Protein AF-A0A919FUI4-F1 (afdb_monomer_lite)

Secondary structure (DSSP, 8-state):
-PPPEEE-TTT--EEEEEE-SSTTEEEE-S-BSSTT--PBPTTTT-EEE------S--------S---S--

Foldseek 3Di:
DAADWDQQPQPRDTAGFDDDPDPQKTAGAQAAPDPPDSHHDPSHRDIDGP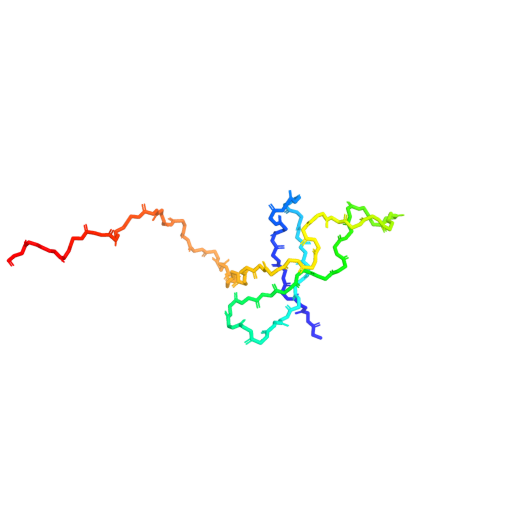DDPPDPDDDDDDDDDDDDDDD

Structure (mmCIF, N/CA/C/O backbone):
data_AF-A0A919FUI4-F1
#
_entry.id   AF-A0A919FUI4-F1
#
loop_
_atom_site.group_PDB
_atom_site.id
_atom_site.type_symbol
_atom_site.label_atom_id
_atom_site.label_alt_id
_atom_site.label_comp_id
_atom_site.label_asym_id
_atom_site.label_entity_id
_atom_site.label_seq_id
_atom_site.pdbx_PDB_ins_code
_atom_site.Cartn_x
_atom_site.Cartn_y
_atom_site.Cartn_z
_atom_site.occupancy
_atom_site.B_iso_or_equiv
_atom_site.auth_seq_id
_atom_site.auth_comp_id
_atom_site.auth_asym_i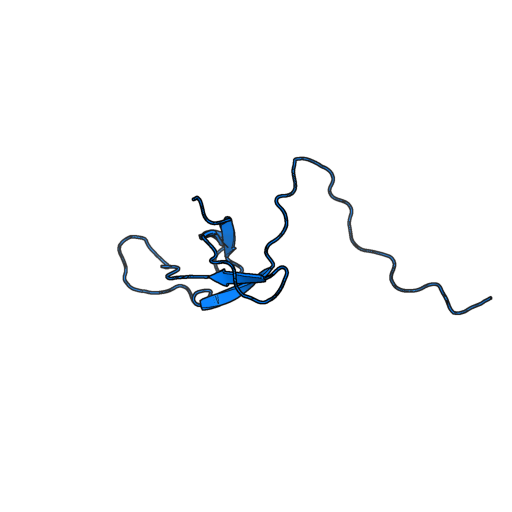d
_atom_site.auth_atom_id
_atom_site.pdbx_PDB_model_num
ATOM 1 N N . MET A 1 1 ? 0.687 20.036 -4.030 1.00 59.38 1 MET A N 1
ATOM 2 C CA . MET A 1 1 ? 0.631 18.759 -4.781 1.00 59.38 1 MET A CA 1
ATOM 3 C C . MET A 1 1 ? -0.127 17.722 -3.963 1.00 59.38 1 MET A C 1
ATOM 5 O O . MET A 1 1 ? 0.074 17.677 -2.756 1.00 59.38 1 MET A O 1
ATOM 9 N N . ARG A 1 2 ? -1.012 16.924 -4.574 1.00 75.50 2 ARG A N 1
ATOM 10 C CA . ARG A 1 2 ? -1.766 15.864 -3.879 1.00 75.50 2 ARG A CA 1
ATOM 11 C C . ARG A 1 2 ? -1.101 14.517 -4.151 1.00 75.50 2 ARG A C 1
ATOM 13 O O . ARG A 1 2 ? -0.966 14.143 -5.310 1.00 75.50 2 ARG A O 1
ATOM 20 N N . LEU A 1 3 ? -0.700 13.807 -3.097 1.00 81.56 3 LEU A N 1
ATOM 21 C CA . LEU A 1 3 ? -0.155 12.457 -3.238 1.00 81.56 3 LEU A CA 1
ATOM 22 C C . LEU A 1 3 ? -1.232 11.492 -3.766 1.00 81.56 3 LEU A C 1
ATOM 24 O O . LEU A 1 3 ? -2.399 11.615 -3.362 1.00 81.56 3 LEU A O 1
ATOM 28 N N . PRO A 1 4 ? -0.865 10.532 -4.636 1.00 85.62 4 PRO A N 1
ATOM 29 C CA . PRO A 1 4 ? -1.776 9.480 -5.059 1.00 85.62 4 PRO A CA 1
ATOM 30 C C . PRO A 1 4 ? -2.262 8.685 -3.847 1.00 85.62 4 PRO A C 1
ATOM 32 O O . PRO A 1 4 ? -1.555 8.542 -2.846 1.00 85.62 4 PRO A O 1
ATOM 35 N N . ARG A 1 5 ? -3.500 8.193 -3.932 1.00 88.31 5 ARG A N 1
ATOM 36 C CA . ARG A 1 5 ? -4.089 7.345 -2.900 1.00 88.31 5 ARG A CA 1
ATOM 37 C C . ARG A 1 5 ? -4.379 5.964 -3.451 1.00 88.31 5 ARG A C 1
ATOM 39 O O . ARG A 1 5 ? -4.967 5.850 -4.521 1.00 88.31 5 ARG A O 1
ATOM 46 N N . VAL A 1 6 ? -4.006 4.944 -2.692 1.00 88.69 6 VAL A N 1
ATOM 47 C CA . VAL A 1 6 ? -4.279 3.534 -2.999 1.00 88.69 6 VAL A CA 1
ATOM 48 C C . VAL A 1 6 ? -4.935 2.871 -1.787 1.00 88.69 6 VAL A C 1
ATOM 50 O O . VAL A 1 6 ? -4.758 3.356 -0.665 1.00 88.69 6 VAL A O 1
ATOM 53 N N . PRO A 1 7 ? -5.720 1.798 -1.964 1.00 90.75 7 PRO A N 1
ATOM 54 C CA . PRO A 1 7 ? -6.197 1.013 -0.833 1.00 90.75 7 PRO A CA 1
ATOM 55 C C . PRO A 1 7 ? -5.014 0.348 -0.116 1.00 90.75 7 PRO A C 1
ATOM 57 O O . PRO A 1 7 ? -4.154 -0.268 -0.745 1.00 90.75 7 PRO A O 1
ATOM 60 N N . CYS A 1 8 ? -4.956 0.468 1.211 1.00 89.62 8 CYS A N 1
ATOM 61 C CA . CYS A 1 8 ? -3.963 -0.234 2.015 1.00 89.62 8 CYS A CA 1
ATOM 62 C C . CYS A 1 8 ? -4.170 -1.752 1.869 1.00 89.62 8 CYS A C 1
ATOM 64 O O . CYS A 1 8 ? -5.278 -2.222 2.126 1.00 89.62 8 CYS A O 1
ATOM 66 N N . PRO A 1 9 ? -3.129 -2.546 1.556 1.00 87.06 9 PRO A N 1
ATOM 67 C CA . PRO A 1 9 ? -3.274 -3.993 1.374 1.00 87.06 9 PRO A CA 1
ATOM 68 C C . PRO A 1 9 ? -3.601 -4.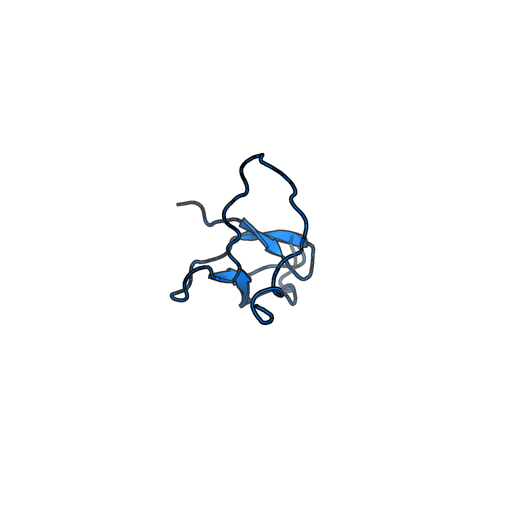747 2.672 1.00 87.06 9 PRO A C 1
ATOM 70 O O . PRO A 1 9 ? -3.887 -5.935 2.626 1.00 87.06 9 PRO A O 1
ATOM 73 N N . VAL A 1 10 ? -3.520 -4.080 3.831 1.00 91.94 10 VAL A N 1
ATOM 74 C CA . VAL A 1 10 ? -3.777 -4.688 5.144 1.00 91.94 10 VAL A CA 1
ATOM 75 C C . VAL A 1 10 ? -5.174 -4.348 5.657 1.00 91.94 10 VAL A C 1
ATOM 77 O O . VAL A 1 10 ? -5.903 -5.239 6.068 1.00 91.94 10 VAL A O 1
ATOM 80 N N . CYS A 1 11 ? -5.561 -3.069 5.653 1.00 91.38 11 CYS A N 1
ATOM 81 C CA . CYS A 1 11 ? -6.832 -2.627 6.244 1.00 91.38 11 CYS A CA 1
ATOM 82 C C . CYS A 1 11 ? -7.857 -2.106 5.220 1.00 91.38 11 CYS A C 1
ATOM 84 O O . CYS A 1 11 ? -8.933 -1.656 5.610 1.00 91.38 11 CYS A O 1
ATOM 86 N N . GLY A 1 12 ? -7.515 -2.078 3.927 1.00 89.81 12 GLY A N 1
ATOM 87 C CA . GLY A 1 12 ? -8.385 -1.628 2.833 1.00 89.81 12 GLY A CA 1
ATOM 88 C C . GLY A 1 12 ? -8.625 -0.115 2.747 1.00 89.81 12 GLY A C 1
ATOM 89 O O . GLY A 1 12 ? -9.174 0.362 1.757 1.00 89.81 12 GLY A O 1
ATOM 90 N N . ARG A 1 13 ? -8.208 0.674 3.747 1.00 90.19 13 ARG A N 1
ATOM 91 C CA . ARG A 1 13 ? -8.459 2.124 3.774 1.00 90.19 13 ARG A CA 1
ATOM 92 C C . ARG A 1 13 ? -7.650 2.866 2.706 1.00 90.19 13 ARG A C 1
ATOM 94 O O . ARG A 1 13 ? -6.503 2.496 2.456 1.00 90.19 13 AR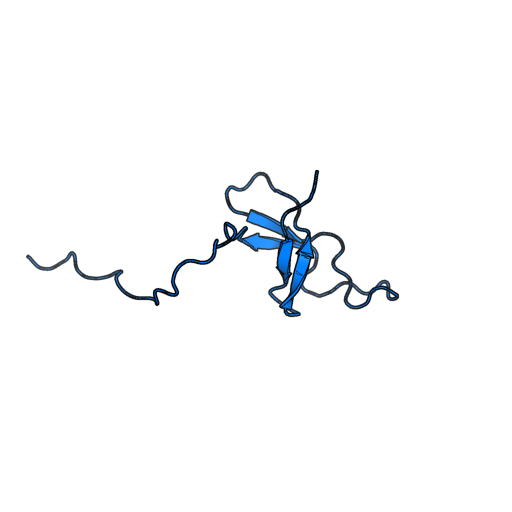G A O 1
ATOM 101 N N . PRO A 1 14 ? -8.194 3.946 2.117 1.00 90.06 14 PRO A N 1
ATOM 102 C CA . PRO A 1 14 ? -7.461 4.759 1.157 1.00 90.06 14 PRO A CA 1
ATOM 103 C C . PRO A 1 14 ? -6.343 5.537 1.859 1.00 90.06 14 PRO A C 1
ATOM 105 O O . PRO A 1 14 ? -6.600 6.391 2.712 1.00 90.06 14 PRO A O 1
ATOM 108 N N . ILE A 1 15 ? -5.102 5.269 1.468 1.00 89.94 15 ILE A N 1
ATOM 109 C CA . ILE A 1 15 ? -3.892 5.843 2.064 1.00 89.94 15 ILE A CA 1
ATOM 110 C C . ILE A 1 15 ? -3.108 6.636 1.033 1.00 89.94 15 ILE A C 1
ATOM 112 O O . ILE A 1 15 ? -3.048 6.257 -0.133 1.00 89.94 15 ILE A O 1
ATOM 116 N N . ALA A 1 16 ? -2.515 7.748 1.461 1.00 89.19 16 ALA A N 1
ATOM 117 C CA . ALA A 1 16 ? -1.587 8.491 0.622 1.00 89.19 16 ALA A CA 1
ATOM 118 C C . ALA A 1 16 ? -0.271 7.716 0.511 1.00 89.19 16 ALA A C 1
ATOM 120 O O . ALA A 1 16 ? 0.226 7.189 1.509 1.00 89.19 16 ALA A O 1
ATOM 121 N N . VAL A 1 17 ? 0.282 7.663 -0.695 1.00 92.25 17 VAL A N 1
ATOM 122 C CA . VAL A 1 17 ? 1.555 6.997 -0.958 1.00 92.25 17 VAL A CA 1
ATOM 123 C C . VAL A 1 17 ? 2.553 7.976 -1.548 1.00 92.25 17 VAL A C 1
ATOM 125 O O . VAL A 1 17 ? 2.237 8.735 -2.465 1.00 92.25 17 VAL A O 1
ATOM 128 N N . ALA A 1 18 ? 3.754 7.977 -0.978 1.00 91.06 18 ALA A N 1
ATOM 129 C CA . ALA A 1 18 ? 4.863 8.775 -1.468 1.00 91.06 18 ALA A CA 1
ATOM 130 C C . ALA A 1 18 ? 5.501 8.071 -2.676 1.00 91.06 18 ALA A C 1
ATOM 132 O O . ALA A 1 18 ? 5.680 6.851 -2.627 1.00 91.06 18 ALA A O 1
ATOM 133 N N . PRO A 1 19 ? 5.838 8.793 -3.755 1.00 87.00 19 PRO A N 1
ATOM 134 C CA . PRO A 1 19 ? 6.603 8.212 -4.850 1.00 87.00 19 PRO A CA 1
ATOM 135 C C . PRO A 1 19 ? 7.974 7.743 -4.346 1.00 87.00 19 PRO A C 1
ATOM 137 O O . PRO A 1 19 ? 8.567 8.368 -3.467 1.00 87.00 19 PRO A O 1
ATOM 140 N N . VAL A 1 20 ? 8.463 6.639 -4.903 1.00 89.69 20 VAL A N 1
ATOM 141 C CA . VAL A 1 20 ? 9.825 6.135 -4.679 1.00 89.69 20 VAL A CA 1
ATOM 142 C C . VAL A 1 20 ? 10.564 6.069 -6.014 1.00 89.69 20 VAL A C 1
ATOM 144 O O . VAL A 1 20 ? 9.936 6.133 -7.067 1.00 89.69 20 VAL A O 1
ATOM 147 N N . GLU A 1 21 ? 11.888 5.915 -5.984 1.00 88.56 21 GLU A N 1
ATOM 148 C CA . GLU A 1 21 ? 12.711 5.830 -7.204 1.00 88.56 21 GLU A CA 1
ATOM 149 C C . GLU A 1 21 ? 12.323 4.650 -8.111 1.00 88.56 21 GLU A C 1
ATOM 151 O O . GLU A 1 21 ? 12.483 4.708 -9.327 1.00 88.56 21 GLU A O 1
ATOM 156 N N . ALA A 1 22 ? 11.773 3.580 -7.531 1.00 84.88 22 ALA A N 1
ATOM 157 C CA . ALA A 1 22 ? 11.322 2.418 -8.281 1.00 84.88 22 ALA A CA 1
ATOM 158 C C . ALA A 1 22 ? 10.033 2.716 -9.067 1.00 84.88 22 ALA A C 1
ATOM 160 O O . ALA A 1 22 ? 8.987 3.035 -8.493 1.00 84.88 22 ALA A O 1
ATOM 161 N N . ILE A 1 23 ? 10.105 2.540 -10.388 1.00 84.94 23 ILE A N 1
ATOM 162 C CA . ILE A 1 23 ? 8.993 2.771 -11.315 1.00 84.94 23 ILE A CA 1
ATOM 163 C C . ILE A 1 23 ? 7.770 1.942 -10.905 1.00 84.94 23 ILE A C 1
ATOM 165 O O . ILE A 1 23 ? 7.863 0.745 -10.640 1.00 84.94 23 ILE A O 1
ATOM 169 N N . GLY A 1 24 ? 6.604 2.591 -10.876 1.00 86.69 24 GLY A N 1
ATOM 170 C CA . GLY A 1 24 ? 5.325 1.936 -10.590 1.00 86.69 24 GLY A CA 1
ATOM 171 C C . GLY A 1 24 ? 5.093 1.597 -9.115 1.00 86.69 24 GLY A C 1
ATOM 172 O O . GLY A 1 24 ? 4.068 0.996 -8.796 1.00 86.69 24 GLY A O 1
ATOM 173 N N . LEU A 1 25 ? 5.992 1.996 -8.211 1.00 88.75 25 LEU A N 1
ATOM 174 C CA . LEU A 1 25 ? 5.855 1.780 -6.773 1.00 88.75 25 LEU A CA 1
ATOM 175 C C . LEU A 1 25 ? 5.707 3.096 -6.007 1.00 88.75 25 LEU A C 1
ATOM 177 O O . LEU A 1 25 ? 6.182 4.154 -6.415 1.00 88.75 25 LEU A O 1
ATOM 181 N N . GLY A 1 26 ? 5.051 3.003 -4.854 1.00 91.94 26 GLY A N 1
ATOM 182 C CA . GLY A 1 26 ? 4.994 4.053 -3.845 1.00 91.94 26 GLY A CA 1
ATOM 183 C C . GLY A 1 26 ? 5.168 3.470 -2.447 1.00 91.94 26 GLY A C 1
ATOM 184 O O . GLY A 1 26 ? 4.954 2.277 -2.231 1.00 91.94 26 GLY A O 1
ATOM 185 N N . ALA A 1 27 ? 5.566 4.298 -1.489 1.00 92.19 27 ALA A N 1
ATOM 186 C CA . ALA A 1 27 ? 5.685 3.923 -0.087 1.00 92.19 27 ALA A CA 1
ATOM 187 C C . ALA A 1 27 ? 4.469 4.407 0.707 1.00 92.19 27 ALA A C 1
ATOM 189 O O . ALA A 1 27 ? 4.056 5.564 0.592 1.00 92.19 27 ALA A O 1
ATOM 190 N N . VAL A 1 28 ? 3.916 3.534 1.546 1.00 91.38 28 VAL A N 1
ATOM 191 C CA . VAL A 1 28 ? 2.926 3.918 2.558 1.00 91.38 28 VAL A CA 1
ATOM 192 C C . VAL A 1 28 ? 3.630 4.698 3.663 1.00 91.38 28 VAL A C 1
ATOM 194 O O . VAL A 1 28 ? 4.523 4.160 4.310 1.00 91.38 28 VAL A O 1
ATOM 197 N N . VAL A 1 29 ? 3.224 5.941 3.919 1.00 88.44 29 VAL A N 1
ATOM 198 C CA . VAL A 1 29 ? 3.861 6.791 4.940 1.00 88.44 29 VAL A CA 1
ATOM 199 C C . VAL A 1 29 ? 2.881 7.079 6.074 1.00 88.44 29 VAL A C 1
ATOM 201 O O . VAL A 1 29 ? 1.738 7.442 5.810 1.00 88.44 29 VAL A O 1
ATOM 204 N N . ASP A 1 30 ? 3.337 6.900 7.320 1.00 87.81 30 ASP A N 1
ATOM 205 C CA . ASP A 1 30 ? 2.613 7.222 8.567 1.00 87.81 30 ASP A CA 1
ATOM 206 C C . ASP A 1 30 ? 1.138 6.764 8.570 1.00 87.81 30 ASP A C 1
ATOM 208 O O . ASP A 1 30 ? 0.215 7.485 8.960 1.00 87.81 30 ASP A O 1
ATOM 212 N N . HIS A 1 31 ? 0.878 5.546 8.079 1.00 92.81 31 HIS A N 1
ATOM 213 C CA . HIS A 1 31 ? -0.488 5.044 8.026 1.00 92.81 31 HIS A CA 1
ATOM 214 C C . HIS A 1 31 ? -0.938 4.574 9.410 1.00 92.81 31 HIS A C 1
ATOM 216 O O . HIS A 1 31 ? -0.573 3.489 9.858 1.00 92.81 31 HIS A O 1
ATOM 222 N N . LYS A 1 32 ? -1.769 5.381 10.068 1.00 93.81 32 LYS A N 1
ATOM 223 C CA . LYS A 1 32 ? -2.343 5.087 11.389 1.00 93.81 32 LYS A CA 1
ATOM 224 C C . LYS A 1 32 ? -3.571 4.181 11.297 1.00 93.81 32 LYS A C 1
ATOM 226 O O . LYS A 1 32 ? -4.391 4.324 10.386 1.00 93.81 32 LYS A O 1
ATOM 231 N N . GLN A 1 33 ? -3.724 3.282 12.273 1.00 90.81 33 GLN A N 1
ATOM 232 C CA . GLN A 1 33 ? -4.926 2.446 12.409 1.00 90.81 33 GLN A CA 1
ATOM 233 C C . GLN A 1 33 ? -6.163 3.274 12.760 1.00 90.81 33 GLN A C 1
ATOM 235 O O . GLN A 1 33 ? -7.262 2.968 12.311 1.00 90.81 33 GLN A O 1
ATOM 240 N N . GLU A 1 34 ? -5.998 4.350 13.525 1.00 88.06 34 GLU A N 1
ATOM 241 C CA . GLU A 1 34 ? -7.064 5.274 13.907 1.00 88.06 34 GLU A CA 1
ATOM 242 C C . GLU A 1 34 ? -6.507 6.695 13.951 1.00 88.06 34 GLU A C 1
ATOM 244 O O . GLU A 1 34 ? -5.364 6.904 14.350 1.00 88.06 34 GLU A O 1
ATOM 249 N N . SER A 1 35 ? -7.315 7.694 13.594 1.00 83.88 35 SER A N 1
ATOM 250 C CA . SER A 1 35 ? -6.866 9.092 13.525 1.00 83.88 35 SER A CA 1
ATOM 251 C C . SER A 1 35 ? -6.366 9.647 14.864 1.00 83.88 35 SER A C 1
ATOM 253 O O . SER A 1 35 ? -5.538 10.551 14.871 1.00 83.88 35 SER A O 1
ATOM 255 N N . ARG A 1 36 ? -6.869 9.116 15.989 1.00 88.44 36 ARG A N 1
ATOM 256 C CA . ARG A 1 36 ? -6.541 9.571 17.353 1.00 88.44 36 ARG A CA 1
ATOM 257 C C . ARG A 1 36 ? -5.535 8.677 18.085 1.00 88.44 36 ARG A C 1
ATOM 259 O O . ARG A 1 36 ? -5.223 8.956 19.237 1.00 88.44 36 ARG A O 1
ATOM 266 N N . ARG A 1 37 ? -5.033 7.609 17.454 1.00 86.94 37 ARG A N 1
ATOM 267 C CA . ARG A 1 37 ? -4.046 6.700 18.060 1.00 86.94 37 ARG A CA 1
ATOM 268 C C . ARG A 1 37 ? -2.720 6.788 17.314 1.00 86.94 37 ARG A C 1
ATOM 270 O O . ARG A 1 37 ? -2.695 6.814 16.088 1.00 86.94 37 ARG A O 1
ATOM 277 N N . LEU A 1 38 ? -1.610 6.750 18.048 1.00 88.44 38 LEU A N 1
ATOM 278 C CA . LEU A 1 38 ? -0.253 6.680 17.484 1.00 88.44 38 LEU A CA 1
ATOM 279 C C . LEU A 1 38 ? 0.167 5.241 17.145 1.00 88.44 38 LEU A C 1
ATOM 281 O O . LEU A 1 38 ? 1.342 4.896 17.191 1.00 88.44 38 LEU A O 1
ATOM 285 N N . VAL A 1 39 ? -0.801 4.387 16.812 1.00 93.12 39 VAL A N 1
ATOM 286 C CA . VAL A 1 39 ? -0.546 3.001 16.422 1.00 93.12 39 VAL A CA 1
ATOM 287 C C . VAL A 1 39 ? -0.589 2.917 14.907 1.00 93.12 39 VAL A C 1
ATOM 289 O O . VAL A 1 39 ? -1.621 3.179 14.278 1.00 93.12 39 VAL A O 1
ATOM 292 N N . LEU A 1 40 ? 0.544 2.547 14.317 1.00 93.56 40 LEU A N 1
ATOM 293 C CA . LEU A 1 40 ? 0.650 2.349 12.881 1.00 93.56 40 LEU A CA 1
ATOM 294 C C . LEU A 1 40 ? -0.059 1.062 12.455 1.00 93.56 40 LEU A C 1
ATOM 296 O O . LEU A 1 40 ? -0.092 0.049 13.159 1.00 93.56 40 LEU A O 1
ATOM 300 N N . CYS A 1 41 ? -0.658 1.110 11.274 1.00 94.12 41 CYS A N 1
ATOM 301 C CA . CYS A 1 41 ? -1.121 -0.073 10.578 1.00 94.12 41 CYS A CA 1
ATOM 302 C C . CYS A 1 41 ? 0.099 -0.928 10.200 1.00 94.12 41 CYS A C 1
ATOM 304 O O . CYS A 1 41 ? 1.103 -0.363 9.760 1.00 94.12 41 CYS A O 1
ATOM 306 N N . PRO A 1 42 ? 0.012 -2.269 10.251 1.00 93.25 42 PRO A N 1
ATOM 307 C CA . PRO A 1 42 ? 1.074 -3.148 9.748 1.00 93.25 42 PRO A CA 1
ATOM 308 C C . PRO A 1 42 ? 1.430 -2.911 8.269 1.00 93.25 42 PRO A C 1
ATOM 310 O O . PRO A 1 42 ? 2.481 -3.326 7.795 1.00 93.25 42 PRO A O 1
ATOM 313 N N . GLY A 1 43 ? 0.545 -2.247 7.516 1.00 90.94 43 GLY A N 1
ATOM 314 C CA . GLY A 1 43 ? 0.801 -1.810 6.146 1.00 90.94 43 GLY A CA 1
ATOM 315 C C . GLY A 1 43 ? 1.698 -0.573 6.021 1.00 90.94 43 GLY A C 1
ATOM 316 O O . GLY A 1 43 ? 2.077 -0.230 4.903 1.00 90.94 43 GLY A O 1
ATOM 317 N N . SER A 1 44 ? 2.015 0.111 7.123 1.00 91.25 44 SER A N 1
ATOM 318 C CA . SER A 1 44 ? 2.867 1.302 7.124 1.00 91.25 44 SER A CA 1
ATOM 319 C C . SER A 1 44 ? 4.287 0.970 6.664 1.00 91.25 44 SER A C 1
ATOM 321 O O . SER A 1 44 ? 4.783 -0.129 6.897 1.00 91.25 44 SER A O 1
ATOM 323 N N . MET A 1 45 ? 4.932 1.917 5.982 1.00 89.25 45 MET A N 1
ATOM 324 C CA . MET A 1 45 ? 6.276 1.804 5.393 1.00 89.25 45 MET A CA 1
ATOM 325 C C . MET A 1 45 ? 6.446 0.713 4.326 1.00 89.25 45 MET A C 1
ATOM 327 O O . MET A 1 45 ? 7.542 0.537 3.794 1.00 89.25 45 MET A O 1
ATOM 331 N N . ARG A 1 46 ? 5.381 -0.006 3.951 1.00 90.94 46 ARG A N 1
ATOM 332 C CA . ARG A 1 46 ? 5.447 -0.988 2.865 1.00 90.94 46 ARG A CA 1
ATOM 333 C C . ARG A 1 46 ? 5.466 -0.288 1.512 1.00 90.94 46 ARG A C 1
ATOM 335 O O . ARG A 1 46 ? 4.806 0.732 1.308 1.00 90.94 46 ARG A O 1
ATOM 342 N N . ARG A 1 47 ? 6.193 -0.880 0.565 1.00 91.31 47 ARG A N 1
ATOM 343 C CA . ARG A 1 47 ? 6.087 -0.528 -0.852 1.00 91.31 47 ARG A CA 1
ATOM 344 C C . ARG A 1 47 ? 4.832 -1.169 -1.426 1.00 91.31 47 ARG A C 1
ATOM 346 O O . ARG A 1 47 ? 4.561 -2.341 -1.164 1.00 91.31 47 ARG A O 1
ATOM 353 N N . VAL A 1 48 ? 4.076 -0.398 -2.191 1.00 90.31 48 VAL A N 1
ATOM 354 C CA . VAL A 1 48 ? 2.831 -0.831 -2.821 1.00 90.31 48 VAL A CA 1
ATOM 355 C C . VAL A 1 48 ? 2.804 -0.397 -4.286 1.00 90.31 48 VAL A C 1
ATOM 357 O O . VAL A 1 48 ? 3.369 0.650 -4.617 1.00 90.31 48 VAL A O 1
ATOM 360 N N . PRO A 1 49 ? 2.155 -1.171 -5.170 1.00 88.50 49 PRO A N 1
ATOM 361 C CA . PRO A 1 49 ? 1.952 -0.763 -6.550 1.00 88.50 49 PRO A CA 1
ATOM 362 C C . PRO A 1 49 ? 1.137 0.528 -6.626 1.00 88.50 49 PRO A C 1
ATOM 364 O O . PRO A 1 49 ? 0.059 0.638 -6.038 1.00 88.50 49 PRO A O 1
ATOM 367 N N . LEU A 1 50 ? 1.628 1.495 -7.394 1.00 84.50 50 LEU A N 1
ATOM 368 C CA . LEU A 1 50 ? 0.827 2.622 -7.845 1.00 84.50 50 LEU A CA 1
ATOM 369 C C . LEU A 1 50 ? -0.039 2.112 -8.993 1.00 84.50 50 LEU A C 1
ATOM 371 O O . LEU A 1 50 ? 0.335 2.216 -10.160 1.00 84.50 50 LEU A O 1
ATOM 375 N N . THR A 1 51 ? -1.194 1.518 -8.687 1.00 69.38 51 THR A N 1
ATOM 376 C CA . THR A 1 51 ? -2.188 1.279 -9.736 1.00 69.38 51 THR A CA 1
ATOM 377 C C . THR A 1 51 ? -2.518 2.630 -10.355 1.00 69.38 51 THR A C 1
ATOM 379 O O . THR A 1 51 ? -3.000 3.527 -9.657 1.00 69.38 51 THR A O 1
ATOM 382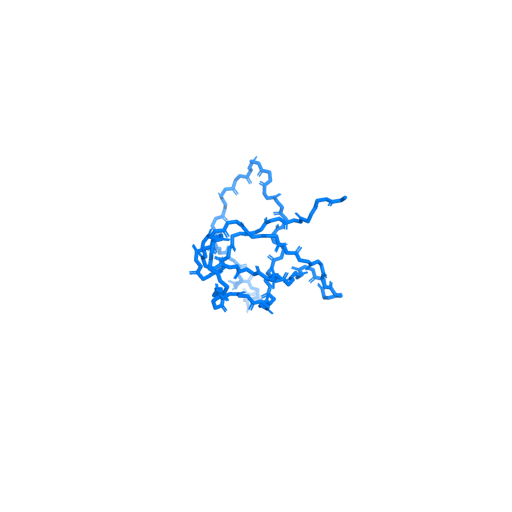 N N . ARG A 1 52 ? -2.241 2.787 -11.656 1.00 53.53 52 ARG A N 1
ATOM 383 C CA . ARG A 1 52 ? -2.760 3.905 -12.451 1.00 53.53 52 ARG A CA 1
ATOM 384 C C . ARG A 1 52 ? -4.254 4.010 -12.123 1.00 53.53 52 ARG A C 1
ATOM 386 O O . ARG A 1 52 ? -4.902 2.960 -12.114 1.00 53.53 52 ARG A O 1
ATOM 393 N N . PRO A 1 53 ? -4.798 5.195 -11.787 1.00 45.53 53 PRO A N 1
ATOM 394 C CA . PRO A 1 53 ? -6.221 5.310 -11.519 1.00 45.53 53 PRO A CA 1
ATOM 395 C C . PRO A 1 53 ? -6.942 4.740 -12.733 1.00 45.53 53 PRO A C 1
ATOM 397 O O . PRO A 1 53 ? -6.806 5.261 -13.842 1.00 45.53 53 PRO A O 1
ATOM 400 N N . GLN A 1 54 ? -7.632 3.618 -12.530 1.00 42.59 54 GLN A N 1
ATOM 401 C CA . GLN A 1 54 ? -8.598 3.150 -13.496 1.00 42.59 54 GLN A CA 1
ATOM 402 C C . GLN A 1 54 ? -9.644 4.260 -13.537 1.00 42.59 54 GLN A C 1
ATOM 404 O O . GLN A 1 54 ? -10.417 4.446 -12.597 1.00 42.59 54 GLN A O 1
ATOM 409 N N . GLY A 1 55 ? -9.612 5.050 -14.612 1.00 41.59 55 GLY A N 1
ATOM 410 C CA . GLY A 1 55 ? -10.821 5.712 -15.072 1.00 41.59 55 GLY A CA 1
ATOM 411 C C . GLY A 1 55 ? -11.927 4.660 -15.224 1.00 41.59 55 GLY A C 1
ATOM 412 O O . GLY A 1 55 ? -11.635 3.462 -15.289 1.00 41.59 55 GLY A O 1
ATOM 413 N N . PRO A 1 56 ? -13.201 5.066 -15.248 1.00 45.09 56 PRO A N 1
ATOM 414 C CA . PRO A 1 56 ? -14.296 4.113 -15.350 1.00 45.09 56 PRO A CA 1
ATOM 415 C C . PRO A 1 56 ? -14.169 3.378 -16.692 1.00 45.09 56 PRO A C 1
ATOM 417 O O . PRO A 1 56 ? -14.400 3.961 -17.746 1.00 45.09 56 PRO A O 1
ATOM 420 N N . GLY A 1 57 ? -13.725 2.120 -16.672 1.00 43.69 57 GLY A N 1
ATOM 421 C CA . GLY A 1 57 ? -13.376 1.425 -17.906 1.00 43.69 57 GLY A CA 1
ATOM 422 C C . GLY A 1 57 ? -12.907 -0.008 -17.699 1.00 43.69 57 GLY A C 1
ATOM 423 O O . GLY A 1 57 ? -11.715 -0.275 -17.735 1.00 43.69 57 GLY A O 1
ATOM 424 N N . ARG A 1 58 ? -13.891 -0.908 -17.596 1.00 41.69 58 ARG A N 1
ATOM 425 C CA . ARG A 1 58 ? -13.828 -2.357 -17.867 1.00 41.69 58 ARG A CA 1
ATOM 426 C C . ARG A 1 58 ? -12.991 -3.234 -16.926 1.00 41.69 58 ARG A C 1
ATOM 428 O O . ARG A 1 58 ? -11.782 -3.376 -17.054 1.00 41.69 58 ARG A O 1
ATOM 435 N N . ALA A 1 59 ? -13.724 -3.984 -16.105 1.00 49.69 59 ALA A N 1
ATOM 436 C CA . ALA A 1 59 ? -13.311 -5.298 -15.634 1.00 49.69 59 ALA A CA 1
ATOM 437 C C . ALA A 1 59 ? -13.049 -6.228 -16.838 1.00 49.69 59 ALA A C 1
ATOM 439 O O . ALA A 1 59 ? -13.974 -6.583 -17.567 1.00 49.69 59 ALA A O 1
ATOM 440 N N . GLY A 1 60 ? -11.790 -6.605 -17.048 1.00 36.66 60 GLY A N 1
ATOM 441 C CA . GLY A 1 60 ? -11.382 -7.736 -17.879 1.00 36.66 60 GLY A CA 1
ATOM 442 C C . GLY A 1 60 ? -10.537 -8.660 -17.010 1.00 36.66 60 GLY A C 1
ATOM 443 O O . GLY A 1 60 ? -9.502 -8.238 -16.503 1.00 36.66 60 GLY A O 1
ATOM 444 N N . GLY A 1 61 ? -11.046 -9.865 -16.751 1.00 39.78 61 GLY A N 1
ATOM 445 C CA . GLY A 1 61 ? -10.432 -10.865 -15.876 1.00 39.78 61 GLY A CA 1
ATOM 446 C C . GLY A 1 61 ? -9.129 -11.484 -16.417 1.00 39.78 61 GLY A C 1
ATOM 447 O O . GLY A 1 61 ? -8.633 -11.080 -17.468 1.00 39.78 61 GLY A O 1
ATOM 448 N N . PRO A 1 62 ? -8.558 -12.464 -15.692 1.00 51.00 62 PRO A N 1
ATOM 449 C CA . PRO A 1 62 ? -7.207 -12.966 -15.916 1.00 51.00 62 PRO A CA 1
ATOM 450 C C . PRO A 1 62 ? -7.197 -14.211 -16.813 1.00 51.00 62 PRO A C 1
ATOM 452 O O . PRO A 1 62 ? -7.673 -15.247 -16.375 1.00 51.00 62 PRO A O 1
ATOM 455 N N . THR A 1 63 ? -6.602 -14.152 -18.011 1.00 48.59 63 THR A N 1
ATOM 456 C CA . THR A 1 63 ? -6.049 -15.338 -18.710 1.00 48.59 63 THR A CA 1
ATOM 457 C C . THR A 1 63 ? -5.346 -14.936 -20.006 1.00 48.59 63 THR A C 1
ATOM 459 O O . THR A 1 63 ? -5.985 -14.326 -20.854 1.00 48.59 63 THR A O 1
ATOM 462 N N . ALA A 1 64 ? -4.065 -15.306 -20.145 1.00 41.34 64 ALA A N 1
ATOM 463 C CA . ALA A 1 64 ? -3.389 -15.760 -21.378 1.00 41.34 64 ALA A CA 1
ATOM 464 C C . ALA A 1 64 ? -1.865 -15.528 -21.284 1.00 41.34 64 ALA A C 1
ATOM 466 O O . ALA A 1 64 ? -1.285 -14.733 -22.015 1.00 41.34 64 ALA A O 1
ATOM 467 N N . VAL A 1 65 ? -1.200 -16.242 -20.373 1.00 49.12 65 VAL A N 1
ATOM 468 C CA . VAL A 1 65 ? 0.238 -16.531 -20.492 1.00 49.12 65 VAL A CA 1
ATOM 469 C C . VAL A 1 65 ? 0.354 -18.049 -20.580 1.00 49.12 65 VAL A C 1
ATOM 471 O O . VAL A 1 65 ? 0.501 -18.695 -19.548 1.00 49.12 65 VAL A O 1
ATOM 474 N N . GLN A 1 66 ? 0.153 -18.600 -21.785 1.00 44.16 66 GLN A N 1
ATOM 475 C CA . GLN A 1 66 ? 0.630 -19.912 -22.274 1.00 44.16 66 GLN A CA 1
ATOM 476 C C . GLN A 1 66 ? -0.130 -20.313 -23.550 1.00 44.16 66 GLN A C 1
ATOM 478 O O . GLN A 1 66 ? -1.180 -20.937 -23.471 1.00 44.16 66 GLN A O 1
ATOM 483 N N . GLN A 1 67 ? 0.404 -19.949 -24.718 1.00 42.88 67 GLN A N 1
ATOM 484 C CA . GLN A 1 67 ? 0.264 -20.694 -25.980 1.00 42.88 67 GLN A CA 1
ATOM 485 C C . GLN A 1 67 ? 1.204 -20.058 -27.011 1.00 42.88 67 GLN A C 1
ATOM 487 O O . GLN A 1 67 ? 0.818 -19.263 -27.855 1.00 42.88 67 GLN A O 1
ATOM 492 N N . ALA A 1 68 ? 2.488 -20.357 -26.858 1.00 44.81 68 ALA A N 1
ATOM 493 C CA . ALA A 1 68 ? 3.500 -20.169 -27.888 1.00 44.81 68 ALA A CA 1
ATOM 494 C C . ALA A 1 68 ? 4.556 -21.254 -27.655 1.00 44.81 68 ALA A C 1
ATOM 496 O O . ALA A 1 68 ? 5.639 -20.969 -27.155 1.00 44.81 68 ALA A O 1
ATOM 497 N N . L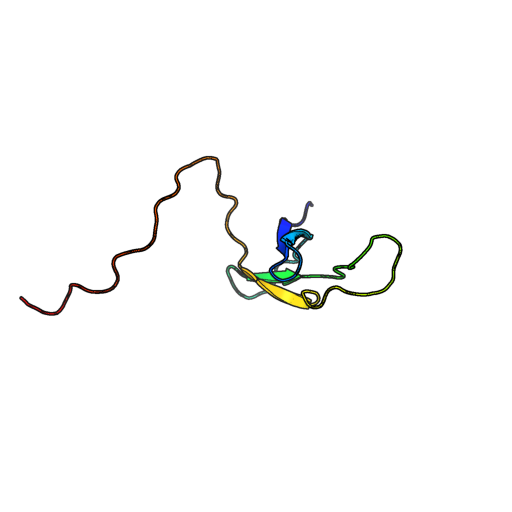EU A 1 69 ? 4.186 -22.523 -27.861 1.00 48.47 69 LEU A N 1
ATOM 498 C CA . LEU A 1 69 ? 5.171 -23.612 -27.850 1.00 48.47 69 LEU A CA 1
ATOM 499 C C . LEU A 1 69 ? 4.819 -24.839 -28.705 1.00 48.47 69 LEU A C 1
ATOM 501 O O . LEU A 1 69 ? 5.535 -25.825 -28.623 1.00 48.47 69 LEU A O 1
ATOM 505 N N . PHE A 1 70 ? 3.772 -24.811 -29.529 1.00 44.09 70 PHE A N 1
ATOM 506 C CA . PHE A 1 70 ? 3.532 -25.900 -30.480 1.00 44.09 70 PHE A CA 1
ATOM 507 C C . PHE A 1 70 ? 2.926 -25.349 -31.771 1.00 44.09 70 PHE A C 1
ATOM 509 O O . PHE A 1 70 ? 1.708 -25.338 -31.923 1.00 44.09 70 PHE A O 1
ATOM 516 N N . GLU A 1 71 ? 3.797 -24.883 -32.662 1.00 41.97 71 GLU A N 1
ATOM 517 C CA . GLU A 1 71 ? 3.687 -25.098 -34.110 1.00 41.97 71 GLU A CA 1
ATOM 518 C C . GLU A 1 71 ? 5.041 -25.604 -34.612 1.00 41.97 71 GLU A C 1
ATOM 520 O O . GLU A 1 71 ? 6.072 -25.081 -34.120 1.00 41.97 71 GLU A O 1
#

Radius of gyration: 16.73 Å; chains: 1; bounding box: 27×45×52 Å

Sequence (71 aa):
MRLPRVPCPVCGRPIAVAPVEAIGLGAVVDHKQESRRLVLCPGSMRRVPLTRPQGPGRAGGPTAVQQALFE

Organism: NCBI:txid67307

pLDDT: mean 75.98, std 20.26, range [36.66, 94.12]